Protein AF-A0A8I0L405-F1 (afdb_monomer)

Solvent-accessible surface area (backbone atoms only — not comparable to full-atom values): 3958 Å² total; per-residue (Å²): 133,87,71,77,55,59,68,51,36,56,74,72,67,49,90,78,51,67,46,78,48,85,59,97,43,40,68,52,42,43,53,46,54,74,70,68,49,68,47,74,43,81,51,79,82,88,41,99,69,54,75,69,55,48,54,46,39,52,61,46,70,111

Secondary structure (DSSP, 8-state):
----HHHHHHHHT----EEEE-S--HHHHHHHHHTT-SEEEE-SSSS---HHHHHHHHHHT-

Foldseek 3Di:
DDPPVPVVCVVVVHDFFEEEDQDLDLVVLLVRVVVPHPYYDDDPDPHPDDPVSVVSNVVSND

Nearest PDB structures (foldseek):
  4tv6-assembly1_A  TM=9.341E-01  e=3.887E-08  Staphylococcus aureus subsp. aureus str. Newman
  4tv5-assembly1_A  TM=9.254E-01  e=4.170E-08  Staphylococcus aureus subsp. aureus str. Newman
  2v5j-assembly1_B  TM=9.160E-01  e=6.472E-03  Escherichia coli C
  7v8t-assembly1_E  TM=9.062E-01  e=7.992E-03  Pseudomonas aeruginosa
  1dxe-assembly1_B  TM=8.940E-01  e=3.499E-02  Escherichia coli

InterPro domains:
  IPR015813 Pyruvate/Phosphoenolpyruvate kinase-like domain superfamily [SSF51621] (5-62)
  IPR040442 Pyruvate kinase-like domain superfamily [G3DSA:3.20.20.60] (1-62)
  IPR050251 HpcH/HpaI aldolase [PTHR30502] (3-61)

Mean predicted aligned error: 3.91 Å

Sequence (62 aa):
MQQLSLKHRLNNGDSVYGIFNSIPDPLMIEVIAASGYDFVVIDTEHVAINDETLAHLIRAAE

Radius of gyration: 12.37 Å; Cα contacts (8 Å, |Δi|>4): 65; chains: 1; bounding box: 31×19×33 Å

pLDDT: mean 91.56, std 11.55, range [43.5, 97.75]

Organism: NCBI:txid611301

Structure (mmCIF, N/CA/C/O backbone):
data_AF-A0A8I0L405-F1
#
_entry.id   AF-A0A8I0L405-F1
#
loop_
_atom_site.group_PDB
_atom_site.id
_atom_site.type_symbol
_atom_site.label_atom_id
_atom_site.label_alt_id
_atom_site.label_comp_id
_atom_site.label_asym_id
_atom_site.label_entity_id
_atom_site.label_seq_id
_atom_site.pdbx_PDB_ins_code
_atom_site.Cartn_x
_atom_site.Cartn_y
_atom_site.Cartn_z
_atom_site.occupancy
_atom_site.B_iso_or_equiv
_atom_site.auth_seq_id
_atom_site.auth_comp_id
_atom_site.auth_asym_id
_atom_site.auth_atom_id
_atom_site.pdbx_PDB_model_num
ATOM 1 N N . MET A 1 1 ? -18.873 7.294 -2.801 1.00 43.50 1 MET A N 1
ATOM 2 C CA . MET A 1 1 ? -17.404 7.150 -2.783 1.00 43.50 1 MET A CA 1
ATOM 3 C C . MET A 1 1 ? -16.985 7.312 -1.338 1.00 43.50 1 MET A C 1
ATOM 5 O O . MET A 1 1 ? -17.130 8.407 -0.806 1.00 43.50 1 MET A O 1
ATOM 9 N N . GLN A 1 2 ? -16.700 6.207 -0.646 1.00 45.69 2 GLN A N 1
ATOM 10 C CA . GLN A 1 2 ? -16.427 6.269 0.788 1.00 45.69 2 GLN A CA 1
ATOM 11 C C . GLN A 1 2 ? -15.055 6.888 1.056 1.00 45.69 2 GLN A C 1
ATOM 13 O O . GLN A 1 2 ? -14.088 6.698 0.330 1.00 45.69 2 GLN A O 1
ATOM 18 N N . GLN A 1 3 ? -15.056 7.696 2.101 1.00 48.53 3 GLN A N 1
ATOM 19 C CA . GLN A 1 3 ? -14.051 8.651 2.517 1.00 48.53 3 GLN A CA 1
ATOM 20 C C . GLN A 1 3 ? -12.865 7.946 3.189 1.00 48.53 3 GLN A C 1
ATOM 22 O O . GLN A 1 3 ? -13.085 7.184 4.122 1.00 48.53 3 GLN A O 1
ATOM 27 N N . LEU A 1 4 ? -11.643 8.219 2.706 1.00 60.41 4 LEU A N 1
ATOM 28 C CA . LEU A 1 4 ? -10.315 7.962 3.306 1.00 60.41 4 LEU A CA 1
ATOM 29 C C . LEU A 1 4 ? -10.341 7.222 4.667 1.00 60.41 4 LEU A C 1
ATOM 31 O O . LEU A 1 4 ? -10.134 7.828 5.723 1.00 60.41 4 LEU A O 1
ATOM 35 N N . SER A 1 5 ? -10.602 5.910 4.640 1.00 82.06 5 SER A N 1
ATOM 36 C CA . SER A 1 5 ? -10.917 5.122 5.842 1.00 82.06 5 SER A CA 1
ATOM 37 C C . SER A 1 5 ? -9.676 4.755 6.660 1.00 82.06 5 SER A C 1
ATOM 39 O O . SER A 1 5 ? -9.747 4.692 7.887 1.00 82.06 5 SER A O 1
ATOM 41 N N . LEU A 1 6 ? -8.519 4.591 6.008 1.00 91.06 6 LEU A N 1
ATOM 42 C CA . LEU A 1 6 ? -7.288 4.142 6.662 1.00 91.06 6 LEU A CA 1
ATOM 43 C C . LEU A 1 6 ? -6.805 5.126 7.734 1.00 91.06 6 LEU A C 1
ATOM 45 O O . LEU A 1 6 ? -6.571 4.733 8.873 1.00 91.06 6 LEU A O 1
ATOM 49 N N . LYS A 1 7 ? -6.702 6.422 7.401 1.00 91.56 7 LYS A N 1
ATOM 50 C CA . LYS A 1 7 ? -6.243 7.456 8.347 1.00 91.56 7 LYS A CA 1
ATOM 51 C C . LYS A 1 7 ? -7.165 7.561 9.565 1.00 91.56 7 LYS A C 1
ATOM 53 O O . LYS A 1 7 ? -6.690 7.772 10.675 1.00 91.56 7 LYS A O 1
ATOM 58 N N . HIS A 1 8 ? -8.474 7.421 9.359 1.00 92.75 8 HIS A N 1
ATOM 59 C CA . HIS A 1 8 ? -9.445 7.443 10.449 1.00 92.75 8 HIS A CA 1
ATOM 60 C C . HIS A 1 8 ? -9.287 6.228 11.368 1.00 92.75 8 HIS A C 1
ATOM 62 O O . HIS A 1 8 ? -9.159 6.409 12.574 1.00 92.75 8 HIS A O 1
ATOM 68 N N . ARG A 1 9 ? -9.204 5.020 10.798 1.00 93.44 9 ARG A N 1
ATOM 69 C CA . ARG A 1 9 ? -8.992 3.773 11.547 1.00 93.44 9 ARG A CA 1
A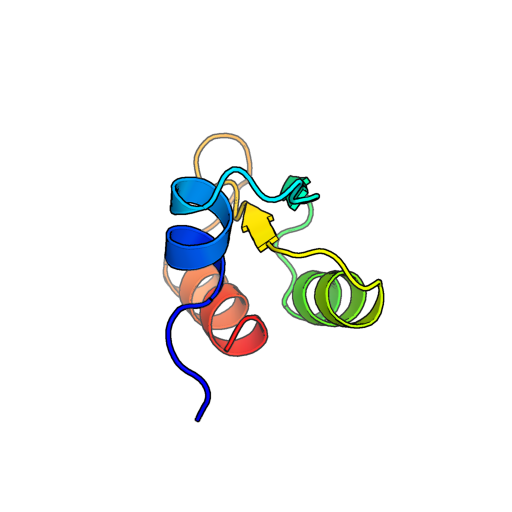TOM 70 C C . ARG A 1 9 ? -7.700 3.799 12.360 1.00 93.44 9 ARG A C 1
ATOM 72 O O . ARG A 1 9 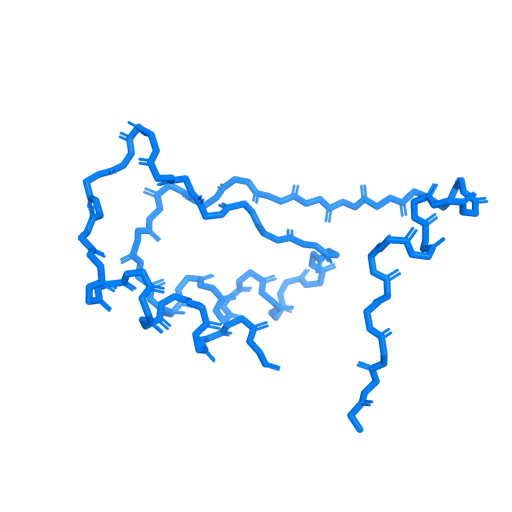? -7.717 3.510 13.552 1.00 93.44 9 ARG A O 1
ATOM 79 N N . LEU A 1 10 ? -6.606 4.261 11.751 1.00 93.81 10 LEU A N 1
ATOM 80 C CA . LEU A 1 10 ? -5.331 4.463 12.445 1.00 93.81 10 LEU A CA 1
ATOM 81 C C . LEU A 1 10 ? -5.465 5.436 13.628 1.00 93.81 10 LEU A C 1
ATOM 83 O O . LEU A 1 10 ? -4.994 5.138 14.721 1.00 93.81 10 LEU A O 1
ATOM 87 N N . ASN A 1 11 ? -6.140 6.575 13.439 1.00 94.75 11 ASN A N 1
ATOM 88 C CA . ASN A 1 11 ? -6.348 7.560 14.507 1.00 94.75 11 ASN A CA 1
ATOM 89 C C . ASN A 1 11 ? -7.263 7.054 15.633 1.00 94.75 11 ASN A C 1
ATOM 91 O O . ASN A 1 11 ? -7.118 7.493 16.772 1.00 94.75 11 ASN A O 1
ATOM 95 N N . ASN A 1 12 ? -8.196 6.154 15.326 1.00 95.00 12 ASN A N 1
ATOM 96 C CA . ASN A 1 12 ? -9.079 5.538 16.315 1.00 95.00 12 ASN A CA 1
ATOM 97 C C . ASN A 1 12 ? -8.393 4.415 17.111 1.00 95.00 12 ASN A C 1
ATOM 99 O O . ASN A 1 12 ? -8.971 3.919 18.076 1.00 95.00 12 ASN A O 1
ATOM 103 N N . GLY A 1 13 ? -7.174 4.015 16.729 1.00 95.25 13 GLY A N 1
ATOM 104 C CA . GLY A 1 13 ? -6.478 2.876 17.324 1.00 95.25 13 GLY A CA 1
ATOM 105 C C . GLY A 1 13 ? -6.996 1.520 16.836 1.00 95.25 13 GLY A C 1
ATOM 106 O O . GLY A 1 13 ? -6.725 0.504 17.477 1.00 95.25 13 GLY A O 1
ATOM 107 N N . ASP A 1 14 ? -7.728 1.488 15.718 1.00 95.50 14 ASP A N 1
ATOM 108 C CA . ASP A 1 14 ? -8.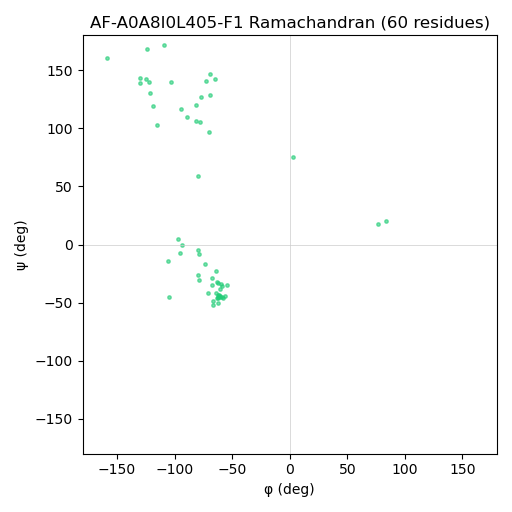160 0.235 15.108 1.00 95.50 14 ASP A CA 1
ATOM 109 C C . ASP A 1 14 ? -6.937 -0.550 14.619 1.00 95.50 14 ASP A C 1
ATOM 111 O O . ASP A 1 14 ? 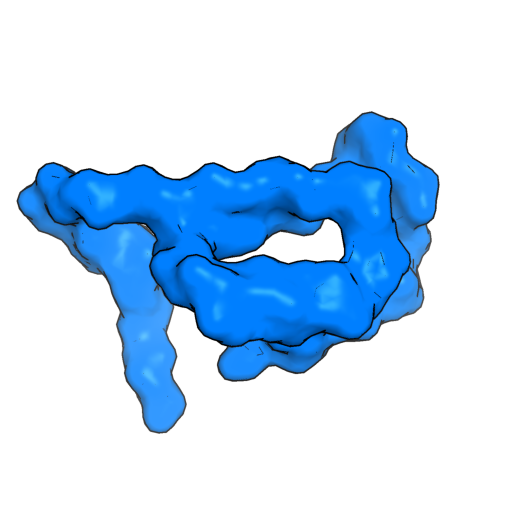-5.984 0.010 14.069 1.00 95.50 14 ASP A O 1
ATOM 115 N N . SER A 1 15 ? -6.982 -1.874 14.766 1.00 95.25 15 SER A N 1
ATOM 116 C CA . SER A 1 15 ? -5.998 -2.735 14.110 1.00 95.25 15 SER A CA 1
ATOM 117 C C . SER A 1 15 ? -6.238 -2.712 12.601 1.00 95.25 15 SER A C 1
ATOM 119 O O . SER A 1 15 ? -7.364 -2.923 12.137 1.00 95.25 15 SER A O 1
ATOM 121 N N . VAL A 1 16 ? -5.173 -2.442 11.846 1.00 95.31 16 VAL A N 1
ATOM 122 C CA . VAL A 1 16 ? -5.172 -2.494 10.385 1.00 95.31 16 VAL A CA 1
ATOM 123 C C . VAL A 1 16 ? -4.069 -3.421 9.892 1.00 95.31 16 VAL A C 1
ATOM 125 O O . VAL A 1 16 ? -2.971 -3.448 10.449 1.00 95.31 16 VAL A O 1
ATOM 128 N N . TYR A 1 17 ? -4.355 -4.168 8.837 1.00 95.38 17 TYR A N 1
ATOM 129 C CA . TYR A 1 17 ? -3.456 -5.138 8.236 1.00 95.38 17 TYR A CA 1
ATOM 130 C C . TYR A 1 17 ? -3.173 -4.726 6.799 1.00 95.38 17 TYR A C 1
ATOM 132 O O . TYR A 1 17 ? -4.082 -4.645 5.976 1.00 95.38 17 TYR A O 1
ATOM 140 N N . GLY A 1 18 ? -1.903 -4.472 6.498 1.00 95.06 18 GLY A N 1
ATOM 141 C CA . GLY A 1 18 ? -1.458 -4.147 5.149 1.00 95.06 18 GLY A CA 1
ATOM 142 C C . GLY A 1 18 ? -0.374 -5.086 4.657 1.00 95.06 18 GLY A C 1
ATOM 143 O O . GLY A 1 18 ? 0.198 -5.863 5.424 1.00 95.06 18 GLY A O 1
ATOM 144 N N . ILE A 1 19 ? -0.097 -4.994 3.361 1.00 95.75 19 ILE A N 1
ATOM 145 C CA . ILE A 1 19 ? 0.911 -5.808 2.684 1.00 95.75 19 ILE A CA 1
ATOM 146 C C . ILE A 1 19 ? 1.848 -4.934 1.848 1.00 95.75 19 ILE A C 1
ATOM 148 O O . ILE A 1 19 ? 1.427 -3.949 1.241 1.00 95.75 19 ILE A O 1
ATOM 152 N N . PHE A 1 20 ? 3.127 -5.307 1.814 1.00 95.75 20 PHE A N 1
ATOM 153 C CA . PHE A 1 20 ? 4.094 -4.757 0.868 1.00 95.75 20 PHE A CA 1
ATOM 154 C C . PHE A 1 20 ? 3.957 -5.471 -0.473 1.00 95.75 20 PHE A C 1
ATOM 156 O O . PHE A 1 20 ? 4.135 -6.688 -0.545 1.00 95.75 20 PHE A O 1
ATOM 163 N N . ASN A 1 21 ? 3.646 -4.722 -1.531 1.00 94.62 21 ASN A N 1
ATOM 164 C CA . ASN A 1 21 ? 3.582 -5.282 -2.870 1.00 94.62 21 ASN A CA 1
ATOM 165 C C . ASN A 1 21 ? 4.956 -5.212 -3.549 1.00 94.62 21 ASN A C 1
ATOM 167 O O . ASN A 1 21 ? 5.407 -4.139 -3.940 1.00 94.62 21 ASN A O 1
ATOM 171 N N . SER A 1 22 ? 5.594 -6.369 -3.727 1.00 93.38 22 SER A N 1
ATOM 172 C CA . SER A 1 22 ? 6.871 -6.490 -4.445 1.00 93.38 22 SER A CA 1
ATOM 173 C C . SER A 1 22 ? 6.710 -6.820 -5.935 1.00 93.38 22 SER A C 1
ATOM 175 O O . SER A 1 22 ? 7.709 -6.969 -6.635 1.00 93.38 22 SER A O 1
ATOM 177 N N . ILE A 1 23 ? 5.474 -6.966 -6.428 1.00 95.12 23 ILE A N 1
ATOM 178 C CA . ILE A 1 23 ? 5.173 -7.298 -7.825 1.00 95.12 23 ILE A CA 1
ATOM 179 C C . ILE A 1 23 ? 4.431 -6.103 -8.445 1.00 95.12 23 ILE A C 1
ATOM 181 O O . ILE A 1 23 ? 3.244 -5.919 -8.169 1.00 95.12 23 ILE A O 1
ATOM 185 N N . PRO A 1 24 ? 5.093 -5.268 -9.268 1.00 92.81 24 PRO A N 1
ATOM 186 C CA . PRO A 1 24 ? 4.524 -4.022 -9.781 1.00 92.81 24 PRO A CA 1
ATOM 187 C C . PRO A 1 24 ? 3.576 -4.285 -10.965 1.00 92.81 24 PRO A C 1
ATOM 189 O O . PRO A 1 24 ? 3.784 -3.790 -12.069 1.00 92.81 24 PRO A O 1
ATOM 192 N N . ASP A 1 25 ? 2.533 -5.079 -10.725 1.00 96.12 25 ASP A N 1
ATOM 193 C CA . ASP A 1 25 ? 1.487 -5.432 -11.683 1.00 96.12 25 ASP A CA 1
ATOM 194 C C . ASP A 1 25 ? 0.106 -5.007 -11.135 1.00 96.12 25 ASP A C 1
ATOM 196 O O . ASP A 1 25 ? -0.208 -5.324 -9.982 1.00 96.12 25 ASP A O 1
ATOM 200 N N . PRO A 1 26 ? -0.734 -4.297 -11.914 1.00 96.94 26 PRO A N 1
ATOM 201 C CA . PRO A 1 26 ? -2.079 -3.900 -11.490 1.00 96.94 26 PRO A CA 1
ATOM 202 C C . PRO A 1 26 ? -2.955 -5.067 -11.021 1.00 96.94 26 PRO A C 1
ATOM 204 O O . PRO A 1 26 ? -3.695 -4.916 -10.051 1.00 96.94 26 PRO A O 1
ATOM 207 N N . LEU A 1 27 ? -2.820 -6.251 -11.629 1.00 97.38 27 LEU A N 1
ATOM 208 C CA . LEU A 1 27 ? -3.546 -7.452 -11.211 1.00 97.38 27 LEU A CA 1
ATOM 209 C C . LEU A 1 27 ? -3.235 -7.816 -9.755 1.00 97.38 27 LEU A C 1
ATOM 211 O O . LEU A 1 27 ? -4.110 -8.266 -9.020 1.00 97.38 27 LEU A O 1
ATOM 215 N N . MET A 1 28 ? -1.994 -7.607 -9.312 1.00 96.88 28 MET A N 1
ATOM 216 C CA . MET A 1 28 ? -1.612 -7.897 -7.931 1.00 96.88 28 MET A CA 1
ATOM 217 C C . MET A 1 28 ? -2.291 -6.956 -6.943 1.00 96.88 28 MET A C 1
ATOM 219 O O . MET A 1 28 ? -2.664 -7.397 -5.859 1.00 96.88 28 MET A O 1
ATOM 223 N N . ILE A 1 29 ? -2.508 -5.695 -7.320 1.00 97.00 29 ILE A N 1
ATOM 224 C CA . ILE A 1 29 ? -3.266 -4.741 -6.505 1.00 97.00 29 ILE A CA 1
ATOM 225 C C . ILE A 1 29 ? -4.715 -5.217 -6.343 1.00 97.00 29 ILE A C 1
ATOM 227 O O . ILE A 1 29 ? -5.212 -5.275 -5.219 1.00 97.00 29 ILE A O 1
ATOM 231 N N . GLU A 1 30 ? -5.357 -5.647 -7.432 1.00 96.25 30 GLU A N 1
ATOM 232 C CA . GLU A 1 30 ? -6.727 -6.178 -7.403 1.00 96.25 30 GLU A CA 1
ATOM 233 C C . GLU A 1 30 ? -6.837 -7.443 -6.539 1.00 96.25 30 GLU A C 1
ATOM 235 O O . GLU A 1 30 ? -7.752 -7.571 -5.724 1.00 96.25 30 GLU A O 1
ATOM 240 N N . VAL A 1 31 ? -5.878 -8.368 -6.660 1.00 96.88 31 VAL A N 1
ATOM 241 C CA . VAL A 1 31 ? -5.816 -9.587 -5.834 1.00 96.88 31 VAL A CA 1
ATOM 242 C C . VAL A 1 31 ? -5.645 -9.245 -4.353 1.00 96.88 31 VAL A C 1
ATOM 244 O O . VAL A 1 31 ? -6.315 -9.837 -3.502 1.00 96.88 31 VAL A O 1
ATOM 247 N N . ILE A 1 32 ? -4.776 -8.286 -4.025 1.00 95.69 32 ILE A N 1
ATOM 248 C CA . ILE A 1 32 ? -4.565 -7.825 -2.647 1.00 95.69 32 ILE A CA 1
ATOM 249 C C . ILE A 1 32 ? -5.852 -7.210 -2.089 1.00 95.69 32 ILE A C 1
ATOM 251 O O . ILE A 1 32 ? -6.257 -7.554 -0.976 1.00 95.69 32 IL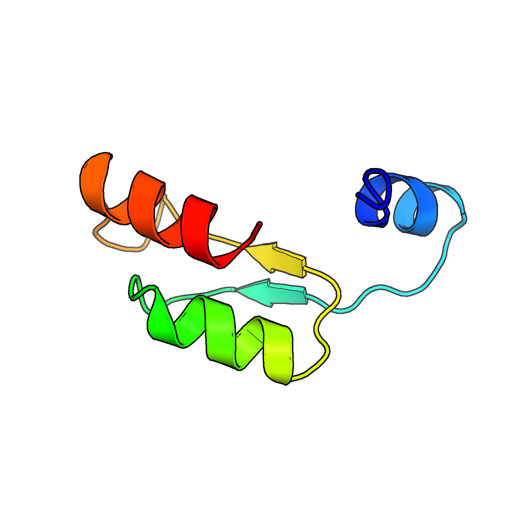E A O 1
ATOM 255 N N . ALA A 1 33 ? -6.530 -6.363 -2.866 1.00 92.38 33 ALA A N 1
ATOM 256 C CA . ALA A 1 33 ? -7.801 -5.762 -2.473 1.00 92.38 33 ALA A CA 1
ATOM 257 C C . ALA A 1 33 ? -8.879 -6.833 -2.227 1.00 92.38 33 ALA A C 1
ATOM 259 O O . ALA A 1 33 ? -9.543 -6.830 -1.189 1.00 92.38 33 ALA A O 1
ATOM 260 N N . ALA A 1 34 ? -8.995 -7.813 -3.128 1.00 95.12 34 ALA A N 1
ATOM 261 C CA . ALA A 1 34 ? -9.917 -8.938 -2.987 1.00 95.12 34 ALA A CA 1
ATOM 262 C C . ALA A 1 34 ? -9.593 -9.847 -1.784 1.00 95.12 34 ALA A C 1
ATOM 264 O O . ALA A 1 34 ? -10.479 -10.533 -1.276 1.00 95.12 34 ALA A O 1
ATOM 265 N N . SER A 1 35 ? -8.345 -9.836 -1.303 1.00 95.81 35 SER A N 1
ATOM 266 C CA . SER A 1 35 ? -7.902 -10.619 -0.142 1.00 95.81 35 SER A CA 1
ATOM 267 C C . SER A 1 35 ? -8.277 -9.990 1.206 1.00 95.81 35 SER A C 1
ATOM 269 O O . SER A 1 35 ? -8.062 -10.615 2.243 1.00 95.81 35 SER A O 1
ATOM 271 N N . GLY A 1 36 ? -8.856 -8.783 1.217 1.00 91.38 36 GLY A N 1
ATOM 272 C CA . GLY A 1 36 ? -9.358 -8.139 2.435 1.00 91.38 36 GLY A CA 1
ATOM 273 C C . GLY A 1 36 ? -8.304 -7.388 3.252 1.00 91.38 36 GLY A C 1
ATOM 274 O O . GLY A 1 36 ? -8.522 -7.153 4.439 1.00 91.38 36 GLY A O 1
ATOM 275 N N . TYR A 1 37 ? -7.171 -7.014 2.647 1.00 94.06 37 TYR A N 1
ATOM 276 C CA . TYR A 1 37 ? -6.210 -6.112 3.285 1.00 94.06 37 TYR A CA 1
ATOM 277 C C . TYR A 1 37 ? -6.773 -4.693 3.404 1.00 94.06 37 TYR A C 1
ATOM 279 O O . TYR A 1 37 ? -7.496 -4.212 2.535 1.00 94.06 37 TYR A O 1
ATOM 287 N N . ASP A 1 38 ? -6.385 -3.999 4.470 1.00 93.12 38 ASP A N 1
ATOM 288 C CA . ASP A 1 38 ? -6.829 -2.633 4.746 1.00 93.12 38 ASP A CA 1
ATOM 289 C C . ASP A 1 38 ? -6.059 -1.590 3.929 1.00 93.12 38 ASP A C 1
ATOM 291 O O . ASP A 1 38 ? -6.559 -0.489 3.696 1.00 93.12 38 ASP A O 1
ATOM 295 N N . PHE A 1 39 ? -4.827 -1.920 3.530 1.00 94.31 39 PHE A N 1
ATOM 296 C CA . PHE A 1 39 ? -3.997 -1.102 2.653 1.00 94.31 39 PHE A CA 1
ATOM 297 C C . PHE A 1 39 ? -2.904 -1.929 1.967 1.00 94.31 39 PHE A C 1
ATOM 299 O O . PHE A 1 39 ? -2.510 -3.000 2.433 1.00 94.31 39 PHE A O 1
ATOM 306 N N . VAL A 1 40 ? -2.367 -1.387 0.877 1.00 95.31 40 VAL A N 1
ATOM 307 C CA . VAL A 1 40 ? -1.195 -1.913 0.175 1.00 95.31 40 VAL A CA 1
ATOM 308 C C . VAL A 1 40 ? -0.113 -0.842 0.124 1.00 95.31 40 VAL A C 1
ATOM 310 O O . VAL A 1 40 ? -0.407 0.335 -0.081 1.00 95.31 40 VAL A O 1
ATOM 313 N N . VAL A 1 41 ? 1.141 -1.240 0.322 1.00 96.00 41 VAL A N 1
ATOM 314 C CA . VAL A 1 41 ? 2.297 -0.370 0.087 1.00 96.00 41 VAL A CA 1
ATOM 315 C C . VAL A 1 41 ? 2.809 -0.631 -1.322 1.00 96.00 41 VAL A C 1
ATOM 317 O O . VAL A 1 41 ? 3.255 -1.739 -1.626 1.00 96.00 41 VAL A O 1
ATOM 320 N N . ILE A 1 42 ? 2.741 0.393 -2.174 1.00 95.62 42 ILE A N 1
ATOM 321 C CA . ILE A 1 42 ? 3.415 0.402 -3.473 1.00 95.62 42 ILE A CA 1
ATOM 322 C C . ILE A 1 42 ? 4.869 0.798 -3.215 1.00 95.62 42 ILE A C 1
ATOM 324 O O . ILE A 1 42 ? 5.152 1.949 -2.886 1.00 95.62 42 ILE A O 1
ATOM 328 N N . ASP A 1 43 ? 5.775 -0.172 -3.310 1.00 95.19 43 ASP A N 1
ATOM 329 C CA . ASP A 1 43 ? 7.200 0.037 -3.070 1.00 95.19 43 ASP A CA 1
ATOM 330 C C . ASP A 1 43 ? 7.855 0.705 -4.283 1.00 95.19 43 ASP A C 1
ATOM 332 O O . ASP A 1 43 ? 8.070 0.080 -5.320 1.00 95.19 43 ASP A O 1
ATOM 336 N N . THR A 1 44 ? 8.157 1.995 -4.152 1.00 94.19 44 THR A N 1
ATOM 337 C CA . THR A 1 44 ? 8.852 2.779 -5.181 1.00 94.19 44 THR A CA 1
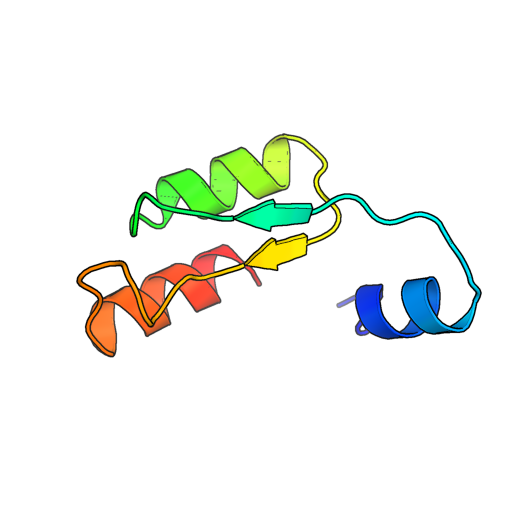ATOM 338 C C . THR A 1 44 ? 10.356 2.895 -4.930 1.00 94.19 44 THR A C 1
ATOM 340 O O . THR A 1 44 ? 11.024 3.649 -5.632 1.00 94.19 44 THR A O 1
ATOM 343 N N . GLU A 1 45 ? 10.889 2.221 -3.909 1.00 93.69 45 GLU A N 1
ATOM 344 C CA . GLU A 1 45 ? 12.297 2.312 -3.510 1.00 93.69 45 GLU A CA 1
ATOM 345 C C . GLU A 1 45 ? 13.088 1.073 -3.942 1.00 93.69 45 GLU A C 1
ATOM 347 O O . GLU A 1 45 ? 14.178 1.205 -4.497 1.00 93.69 45 GLU A O 1
ATOM 352 N N . HIS A 1 46 ? 12.542 -0.128 -3.727 1.00 93.00 46 HIS A N 1
ATOM 353 C CA . HIS A 1 46 ? 13.265 -1.384 -3.965 1.00 93.00 46 HIS A CA 1
ATOM 354 C C . HIS A 1 46 ? 12.806 -2.129 -5.220 1.00 93.00 46 HIS A C 1
ATOM 356 O O . HIS A 1 46 ? 13.492 -3.044 -5.683 1.00 93.00 46 HIS A O 1
ATOM 362 N N . VAL A 1 47 ? 11.659 -1.750 -5.785 1.00 90.88 47 VAL A N 1
ATOM 363 C CA . VAL A 1 47 ? 11.103 -2.363 -6.993 1.00 90.88 47 VAL A CA 1
ATOM 364 C C . VAL A 1 47 ? 11.338 -1.447 -8.190 1.00 90.88 47 VAL A C 1
ATOM 366 O O . VAL A 1 47 ? 11.195 -0.229 -8.105 1.00 90.88 47 VAL A O 1
ATOM 369 N N . ALA A 1 48 ? 11.683 -2.037 -9.336 1.00 90.81 48 ALA A N 1
ATOM 370 C CA . ALA A 1 48 ? 11.805 -1.304 -10.589 1.00 90.81 48 ALA A CA 1
ATOM 371 C C . ALA A 1 48 ? 10.416 -0.861 -11.077 1.00 90.81 48 ALA A C 1
ATOM 373 O O . ALA A 1 48 ? 9.689 -1.629 -11.707 1.00 90.81 48 ALA A O 1
ATOM 374 N N . ILE A 1 49 ? 10.057 0.384 -10.779 1.00 94.94 49 ILE A N 1
ATOM 375 C CA . ILE A 1 49 ? 8.799 1.010 -11.175 1.00 94.94 49 ILE A CA 1
ATOM 376 C C . ILE A 1 49 ? 9.079 2.369 -11.821 1.00 94.94 49 ILE A C 1
ATOM 378 O O . ILE A 1 49 ? 9.949 3.112 -11.373 1.00 94.94 49 ILE A O 1
ATOM 382 N N . ASN A 1 50 ? 8.363 2.681 -12.898 1.00 95.44 50 ASN A N 1
ATOM 383 C CA . ASN A 1 50 ? 8.363 4.004 -13.521 1.00 95.44 50 ASN A CA 1
ATOM 384 C C . ASN A 1 50 ? 7.014 4.704 -13.270 1.00 95.44 50 ASN A C 1
ATOM 386 O O . ASN A 1 50 ? 6.062 4.088 -12.784 1.00 95.44 50 ASN A O 1
ATOM 390 N N . ASP A 1 51 ? 6.920 5.982 -13.631 1.00 96.88 51 ASP A N 1
ATOM 391 C CA . ASP A 1 51 ? 5.717 6.794 -13.398 1.00 96.88 51 ASP A CA 1
ATOM 392 C C . ASP A 1 51 ? 4.465 6.225 -14.090 1.00 96.88 51 ASP A C 1
ATOM 394 O O . ASP A 1 51 ? 3.358 6.304 -13.556 1.00 96.88 51 ASP A O 1
ATOM 398 N N . GLU A 1 52 ? 4.632 5.615 -15.265 1.00 97.56 52 GLU A N 1
ATOM 399 C CA . GLU A 1 52 ? 3.543 4.998 -16.030 1.00 97.56 52 GLU A CA 1
ATOM 400 C C . GLU A 1 52 ? 2.970 3.783 -15.292 1.00 97.56 52 GLU A C 1
ATOM 402 O O . GLU A 1 52 ? 1.764 3.722 -15.038 1.00 97.56 52 GLU A O 1
ATOM 407 N N . THR A 1 53 ? 3.830 2.849 -14.876 1.00 96.81 53 THR A N 1
ATOM 408 C CA . THR A 1 53 ? 3.446 1.681 -14.076 1.00 96.81 53 THR A CA 1
ATOM 409 C C . THR A 1 53 ? 2.833 2.117 -12.753 1.00 96.81 53 THR A C 1
ATOM 411 O O . THR A 1 53 ? 1.770 1.618 -12.392 1.00 96.81 53 THR A O 1
ATOM 414 N N . LEU A 1 54 ? 3.423 3.099 -12.063 1.00 97.00 54 LEU A N 1
ATOM 415 C CA . LEU A 1 54 ? 2.866 3.648 -10.826 1.00 97.00 54 LEU A CA 1
ATOM 416 C C . LEU A 1 54 ? 1.440 4.173 -11.030 1.00 97.00 54 LEU A C 1
ATOM 418 O O . LEU A 1 54 ? 0.554 3.858 -10.238 1.00 97.00 54 LEU A O 1
ATOM 422 N N . ALA A 1 55 ? 1.182 4.906 -12.115 1.00 97.75 55 ALA A N 1
ATOM 423 C CA . ALA A 1 55 ? -0.160 5.381 -12.430 1.00 97.75 55 ALA A CA 1
ATOM 424 C C . ALA A 1 55 ? -1.149 4.229 -12.688 1.00 97.75 55 ALA A C 1
ATOM 426 O O . ALA A 1 55 ? -2.335 4.364 -12.390 1.00 97.75 55 ALA A O 1
ATOM 427 N N . HIS A 1 56 ? -0.703 3.099 -13.242 1.00 97.75 56 HIS A N 1
ATOM 428 C CA . HIS A 1 56 ? -1.541 1.906 -13.375 1.00 97.75 56 HIS A CA 1
ATOM 429 C C . HIS A 1 56 ? -1.819 1.232 -12.024 1.00 97.75 56 HIS A C 1
ATOM 431 O O . HIS A 1 56 ? -2.967 0.875 -11.768 1.00 97.75 56 HIS A O 1
ATOM 437 N N . LEU A 1 57 ? -0.819 1.122 -11.142 1.00 97.25 57 LEU A N 1
ATOM 438 C CA . LEU A 1 57 ? -1.001 0.562 -9.796 1.00 97.25 57 LEU A CA 1
ATOM 439 C C . LEU A 1 57 ? -1.944 1.412 -8.938 1.00 97.25 57 LEU A C 1
ATOM 441 O O . LEU A 1 57 ? -2.800 0.861 -8.254 1.00 97.25 57 LEU A O 1
ATOM 445 N N . ILE A 1 58 ? -1.821 2.743 -9.000 1.00 95.56 58 ILE A N 1
ATOM 446 C CA . ILE A 1 58 ? -2.706 3.6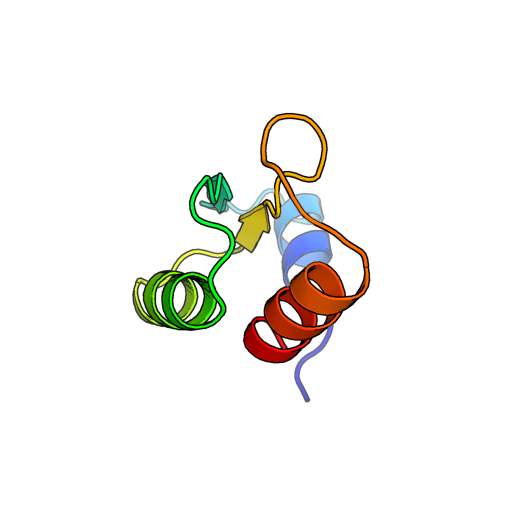65 -8.273 1.00 95.56 58 ILE A CA 1
ATOM 447 C C . ILE A 1 58 ? -4.151 3.508 -8.752 1.00 95.56 58 ILE A C 1
ATOM 449 O O . ILE A 1 58 ? -5.042 3.379 -7.924 1.00 95.56 58 ILE A O 1
ATOM 453 N N . ARG A 1 59 ? -4.390 3.45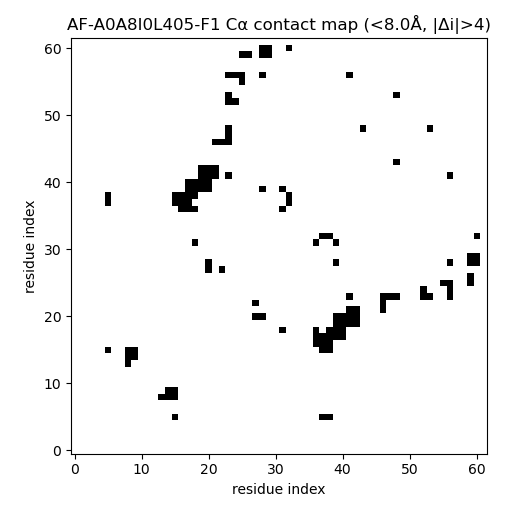3 -10.071 1.00 95.81 59 ARG A N 1
ATOM 454 C CA . ARG A 1 59 ? -5.745 3.265 -10.622 1.00 95.81 59 ARG A CA 1
ATOM 455 C C . ARG A 1 59 ? -6.380 1.939 -10.215 1.00 95.81 59 ARG A C 1
ATOM 457 O O . ARG A 1 59 ? -7.590 1.888 -10.063 1.00 95.81 59 ARG A O 1
ATOM 464 N N . ALA A 1 60 ? -5.585 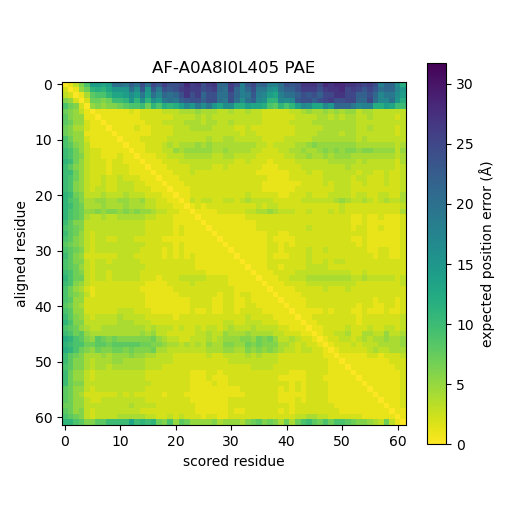0.881 -10.062 1.00 95.94 60 ALA A N 1
ATOM 465 C CA . ALA A 1 60 ? -6.079 -0.408 -9.582 1.00 95.94 60 ALA A CA 1
ATOM 466 C C . ALA A 1 60 ? -6.403 -0.407 -8.074 1.00 95.94 60 ALA A C 1
ATOM 468 O O . ALA A 1 60 ? -7.087 -1.310 -7.601 1.00 95.94 60 ALA A O 1
ATOM 469 N N . ALA A 1 61 ? -5.904 0.580 -7.318 1.00 91.94 61 ALA A N 1
ATOM 470 C CA . ALA A 1 61 ? -6.125 0.721 -5.878 1.00 91.94 61 ALA A CA 1
ATOM 471 C C . ALA A 1 61 ? -7.292 1.664 -5.505 1.00 91.94 61 ALA A C 1
ATOM 473 O O . ALA A 1 61 ? -7.608 1.765 -4.317 1.00 91.94 61 ALA A O 1
ATOM 474 N N . GLU A 1 62 ? -7.889 2.374 -6.473 1.00 80.50 62 GLU A N 1
ATOM 475 C CA . GLU A 1 62 ? -9.049 3.275 -6.293 1.00 80.50 62 GLU A CA 1
ATOM 476 C C . GLU A 1 62 ? -10.397 2.551 -6.439 1.00 80.50 62 GLU A C 1
ATOM 478 O O . GLU A 1 62 ? -11.322 2.892 -5.660 1.00 80.50 62 GLU A O 1
#